Protein AF-A0A7C3THU6-F1 (afdb_monomer_lite)

Secondary structure (DSSP, 8-state):
-PPEEPPHHHHHHHHTT-TTTHHHHHHHHHHHHHTSS-EE--HHHHHHHHHHHHHTT-TTTHHHHHHHHHHHHHHHHHHHHHHHHHHHHHHHHTT-

pLDDT: mean 88.32, std 10.94, range [61.94, 98.19]

Radius of gyration: 16.67 Å; chains: 1; bounding box: 52×22×43 Å

Sequence (96 aa):
MPVFLIDSNIFFYAKIMDKEYGKACAEILNRIVRGEVDAATSVLVAVELANALRKYGLNNEVKEVIDGLSSLLEFQFMKSIRWTLGVLLTFLISLE

Structure (mmCIF, N/CA/C/O backbone):
data_AF-A0A7C3THU6-F1
#
_entry.id   AF-A0A7C3THU6-F1
#
loop_
_atom_site.group_PDB
_atom_site.id
_atom_site.type_symbol
_atom_site.label_atom_id
_atom_site.label_alt_id
_atom_site.label_comp_id
_atom_site.label_asym_id
_atom_site.label_entity_id
_atom_site.label_seq_id
_atom_site.pdbx_PDB_ins_code
_atom_site.Cartn_x
_atom_site.Cartn_y
_atom_site.Cartn_z
_atom_site.occupancy
_atom_site.B_iso_or_equiv
_atom_site.auth_seq_id
_atom_site.auth_comp_id
_atom_site.auth_asym_id
_atom_site.auth_atom_id
_atom_site.pdbx_PDB_model_num
ATOM 1 N N . MET A 1 1 ? 8.398 0.965 -20.104 1.00 63.50 1 MET A N 1
ATOM 2 C CA . MET A 1 1 ? 6.989 0.706 -19.729 1.00 63.50 1 MET A CA 1
ATOM 3 C C . MET A 1 1 ? 6.425 1.966 -19.087 1.00 63.50 1 MET A C 1
ATOM 5 O O . MET A 1 1 ? 7.228 2.795 -18.670 1.00 63.50 1 MET A O 1
ATOM 9 N N . PRO A 1 2 ? 5.098 2.182 -19.071 1.00 83.12 2 PRO A N 1
ATOM 10 C CA . PRO A 1 2 ? 4.530 3.309 -18.336 1.00 83.12 2 PRO A CA 1
ATOM 11 C C . PRO A 1 2 ? 4.827 3.158 -16.838 1.00 83.12 2 PRO A C 1
ATOM 13 O O . PRO A 1 2 ? 4.706 2.060 -16.298 1.00 83.12 2 PRO A O 1
ATOM 16 N N . VAL A 1 3 ? 5.206 4.260 -16.188 1.00 86.69 3 VAL A N 1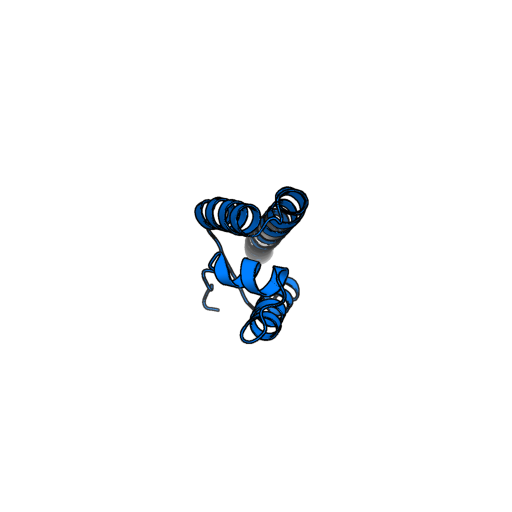
ATOM 17 C CA . VAL A 1 3 ? 5.349 4.328 -14.728 1.00 86.69 3 VAL A CA 1
ATOM 18 C C . VAL A 1 3 ?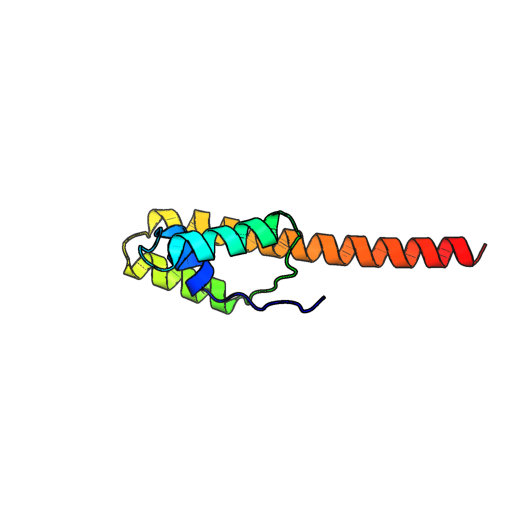 4.002 4.733 -14.145 1.00 86.69 3 VAL A C 1
ATOM 20 O O . VAL A 1 3 ? 3.454 5.771 -14.518 1.00 86.69 3 VAL A O 1
ATOM 23 N N . PHE A 1 4 ? 3.464 3.925 -13.237 1.00 90.94 4 PHE A N 1
ATOM 24 C CA . PHE A 1 4 ? 2.196 4.212 -12.571 1.00 90.94 4 PHE A CA 1
ATOM 25 C C . PHE A 1 4 ? 2.430 5.021 -11.295 1.00 90.94 4 PHE A C 1
ATOM 27 O O . PHE A 1 4 ? 3.259 4.656 -10.462 1.00 90.94 4 PHE A O 1
ATOM 34 N N . LEU A 1 5 ? 1.686 6.113 -11.121 1.00 91.75 5 LEU A N 1
ATOM 35 C CA . LEU A 1 5 ? 1.691 6.869 -9.872 1.00 91.75 5 LEU A CA 1
ATOM 36 C C . LEU A 1 5 ? 0.692 6.235 -8.895 1.00 91.75 5 LEU A C 1
ATOM 38 O O . LEU A 1 5 ? -0.502 6.180 -9.183 1.00 91.75 5 LEU A O 1
ATOM 42 N N . ILE A 1 6 ? 1.183 5.743 -7.759 1.00 94.12 6 ILE A N 1
ATOM 43 C CA . ILE A 1 6 ? 0.378 5.023 -6.768 1.00 94.12 6 ILE A CA 1
ATOM 44 C C . ILE A 1 6 ? -0.100 5.983 -5.679 1.00 94.12 6 ILE A C 1
ATOM 46 O O . ILE A 1 6 ? 0.709 6.660 -5.038 1.00 94.12 6 ILE A O 1
ATOM 50 N N . ASP A 1 7 ? -1.413 6.000 -5.467 1.00 95.94 7 ASP A N 1
ATOM 51 C CA . ASP A 1 7 ? -2.102 6.808 -4.460 1.00 95.94 7 ASP A CA 1
ATOM 52 C C . ASP A 1 7 ? -2.146 6.124 -3.078 1.00 95.94 7 ASP A C 1
ATOM 54 O O . ASP A 1 7 ? -2.033 4.899 -2.961 1.00 95.94 7 ASP A O 1
ATOM 58 N N . SER A 1 8 ? -2.364 6.917 -2.026 1.00 96.06 8 SER A N 1
ATOM 59 C CA . SER A 1 8 ? -2.483 6.477 -0.631 1.00 96.06 8 SER A CA 1
ATOM 60 C C . SER A 1 8 ? -3.568 5.416 -0.427 1.00 96.06 8 SER A C 1
ATOM 62 O O . SER A 1 8 ? -3.376 4.498 0.374 1.00 96.06 8 SER A O 1
ATOM 64 N N . ASN A 1 9 ? -4.659 5.471 -1.197 1.00 96.88 9 ASN A N 1
ATOM 65 C CA . ASN A 1 9 ? -5.766 4.519 -1.103 1.00 96.88 9 ASN A CA 1
ATOM 66 C C . ASN A 1 9 ? -5.358 3.077 -1.427 1.00 96.88 9 ASN A C 1
ATOM 68 O O . ASN A 1 9 ? -5.840 2.155 -0.775 1.00 96.88 9 ASN A O 1
ATOM 72 N N . ILE A 1 10 ? -4.435 2.863 -2.373 1.00 97.00 10 ILE A N 1
ATOM 73 C CA . ILE A 1 10 ? -3.946 1.512 -2.696 1.00 97.00 10 ILE A CA 1
ATOM 74 C C . ILE A 1 10 ? -3.246 0.903 -1.477 1.00 97.00 10 ILE A C 1
ATOM 76 O O . ILE A 1 10 ? -3.512 -0.238 -1.104 1.00 97.00 10 ILE A O 1
ATOM 80 N N . PHE A 1 11 ? -2.392 1.677 -0.807 1.00 96.12 11 PHE A N 1
ATOM 81 C CA . PHE A 1 11 ? -1.719 1.228 0.411 1.00 96.12 11 PHE A CA 1
ATOM 82 C C . PHE A 1 11 ? -2.705 1.036 1.563 1.00 96.12 11 PHE A C 1
ATOM 84 O O . PHE A 1 11 ? -2.646 0.033 2.273 1.00 96.12 11 PHE A O 1
ATOM 91 N N . PHE A 1 12 ? -3.633 1.978 1.734 1.00 97.44 12 PHE A N 1
ATOM 92 C CA . PHE A 1 12 ? -4.596 1.957 2.825 1.00 97.44 12 PHE A CA 1
ATOM 93 C C . PHE A 1 12 ? -5.560 0.769 2.718 1.00 97.44 12 PHE A C 1
ATOM 95 O O . PHE A 1 12 ? -5.668 -0.009 3.664 1.00 97.44 12 PHE A O 1
ATOM 102 N N . TYR A 1 13 ? -6.201 0.566 1.563 1.00 98.12 13 TYR A N 1
ATOM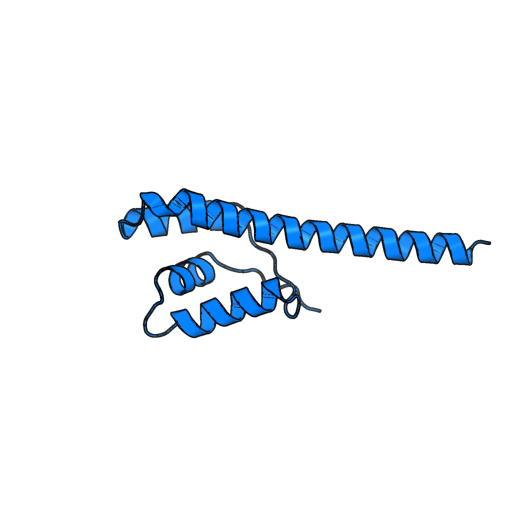 103 C CA . TYR A 1 13 ? -7.142 -0.538 1.352 1.00 98.12 13 TYR A CA 1
ATOM 104 C C . TYR A 1 13 ? -6.474 -1.907 1.394 1.00 98.12 13 TYR A C 1
ATOM 106 O O . TYR A 1 13 ? -7.076 -2.854 1.903 1.00 98.12 13 TYR A O 1
ATOM 114 N N . ALA A 1 14 ? -5.227 -2.016 0.926 1.00 96.94 14 ALA A N 1
ATOM 115 C CA . ALA A 1 14 ? -4.439 -3.224 1.135 1.00 96.94 14 ALA A CA 1
ATOM 116 C C . ALA A 1 14 ? -4.190 -3.471 2.633 1.00 96.94 14 ALA A C 1
ATOM 118 O O . ALA A 1 14 ? -4.381 -4.588 3.105 1.00 96.94 14 ALA A O 1
ATOM 119 N N . LYS A 1 15 ? -3.821 -2.435 3.401 1.00 96.06 15 LYS A N 1
ATOM 120 C CA . LYS A 1 15 ? -3.515 -2.557 4.834 1.00 96.06 15 LYS A CA 1
ATOM 121 C C . LYS A 1 15 ? -4.724 -2.969 5.671 1.00 96.06 15 LYS A C 1
ATOM 123 O O . LYS A 1 15 ? -4.594 -3.846 6.519 1.00 96.06 15 LYS A O 1
ATOM 128 N N . ILE A 1 16 ? -5.886 -2.357 5.442 1.00 96.06 16 ILE A N 1
ATOM 129 C CA . ILE A 1 16 ? -7.109 -2.680 6.195 1.00 96.06 16 ILE A CA 1
ATOM 130 C C . ILE A 1 16 ? -7.845 -3.907 5.648 1.00 96.06 16 ILE A C 1
ATOM 132 O O . ILE A 1 16 ? -8.881 -4.281 6.193 1.00 96.06 16 ILE A O 1
ATOM 136 N N . MET A 1 17 ? -7.330 -4.514 4.571 1.00 96.88 17 MET A N 1
ATOM 137 C CA . MET A 1 17 ? -7.989 -5.587 3.830 1.00 96.88 17 MET A CA 1
ATOM 138 C C . MET A 1 17 ? -9.444 -5.244 3.515 1.00 96.88 17 MET A C 1
ATOM 140 O O . MET A 1 17 ? -10.369 -5.977 3.873 1.00 96.88 17 MET A O 1
ATOM 144 N N . ASP A 1 18 ? -9.626 -4.107 2.838 1.00 97.81 18 ASP A N 1
ATOM 145 C CA . ASP A 1 18 ? -10.944 -3.635 2.433 1.00 97.81 18 ASP A CA 1
ATOM 146 C C . ASP A 1 18 ? -11.731 -4.743 1.708 1.00 97.81 18 ASP A C 1
ATOM 148 O O . ASP A 1 18 ? -11.177 -5.521 0.921 1.00 97.81 18 ASP A O 1
ATOM 152 N N . LYS A 1 19 ? -13.036 -4.821 1.987 1.00 97.25 19 LYS A N 1
ATOM 153 C CA . LYS A 1 19 ? -13.899 -5.911 1.516 1.00 97.25 19 LYS A CA 1
ATOM 154 C C . LYS A 1 19 ? -14.006 -5.962 -0.010 1.00 97.25 19 LYS A C 1
ATOM 156 O O . LYS A 1 19 ? -14.141 -7.053 -0.563 1.00 97.25 19 LYS A O 1
ATOM 161 N N . GLU A 1 20 ? -13.990 -4.809 -0.668 1.00 97.62 20 GLU A N 1
ATOM 162 C CA . GLU A 1 20 ? -14.156 -4.688 -2.114 1.00 97.62 20 GLU A CA 1
ATOM 163 C C . GLU A 1 20 ? -12.795 -4.582 -2.810 1.00 97.62 20 GLU A C 1
ATOM 165 O O . GLU A 1 20 ? -12.513 -5.331 -3.747 1.00 97.62 20 GLU A O 1
ATOM 170 N N . TYR A 1 21 ? -11.912 -3.719 -2.304 1.00 97.81 21 TYR A N 1
ATOM 171 C CA . TYR A 1 21 ? -10.677 -3.346 -2.997 1.00 97.81 21 TYR A CA 1
ATOM 172 C C . TYR A 1 21 ? -9.411 -3.981 -2.419 1.00 97.81 21 TYR A C 1
ATOM 174 O O . TYR A 1 21 ? -8.380 -3.997 -3.096 1.00 97.81 21 TYR A O 1
ATOM 182 N N . GLY A 1 22 ? -9.453 -4.530 -1.202 1.00 97.56 22 GLY A N 1
ATOM 183 C CA . GLY A 1 22 ? -8.251 -4.922 -0.460 1.00 97.56 22 GLY A CA 1
ATOM 184 C C . GLY A 1 22 ? -7.392 -5.953 -1.190 1.00 97.56 22 GLY A C 1
ATOM 185 O O . GLY A 1 22 ? -6.184 -5.764 -1.335 1.00 97.56 22 GLY A O 1
ATOM 186 N N . LYS A 1 23 ? -8.014 -7.003 -1.745 1.00 98.19 23 LYS A N 1
ATOM 187 C CA . LYS A 1 23 ? -7.298 -8.041 -2.513 1.00 98.19 23 LYS A CA 1
ATOM 188 C C . LYS A 1 23 ? -6.651 -7.490 -3.783 1.00 98.19 23 LYS A C 1
ATOM 190 O O . LYS A 1 23 ? -5.513 -7.836 -4.083 1.00 98.19 23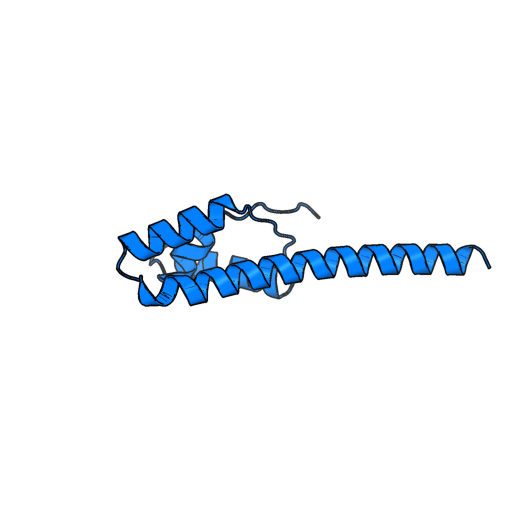 LYS A O 1
ATOM 195 N N . ALA A 1 24 ? -7.366 -6.641 -4.519 1.00 98.00 24 ALA A N 1
ATOM 196 C CA . ALA A 1 24 ? -6.849 -6.045 -5.746 1.00 98.00 24 ALA A CA 1
ATOM 197 C C . ALA A 1 24 ? -5.675 -5.099 -5.451 1.00 98.00 24 ALA A C 1
ATOM 199 O O . ALA A 1 24 ? -4.650 -5.157 -6.126 1.00 98.00 24 ALA A O 1
ATOM 200 N N . CYS A 1 25 ? -5.791 -4.282 -4.401 1.00 97.75 25 CYS A N 1
ATOM 201 C CA . CYS A 1 25 ? -4.730 -3.375 -3.972 1.00 97.75 25 CYS A CA 1
ATOM 202 C C . CYS A 1 25 ? -3.483 -4.136 -3.502 1.00 97.75 25 CYS A C 1
ATOM 204 O O . CYS A 1 25 ? -2.373 -3.804 -3.912 1.00 97.75 25 CYS A O 1
ATOM 206 N N . ALA A 1 26 ? -3.659 -5.196 -2.708 1.00 96.94 26 ALA A N 1
ATOM 207 C CA . ALA A 1 26 ? -2.556 -6.054 -2.282 1.00 96.94 26 ALA A CA 1
ATOM 208 C C . ALA A 1 26 ? -1.839 -6.705 -3.478 1.00 96.94 26 ALA A C 1
ATOM 210 O O . ALA A 1 26 ? -0.610 -6.752 -3.506 1.00 96.94 26 ALA A O 1
ATOM 211 N N . GLU A 1 27 ? -2.582 -7.149 -4.497 1.00 97.62 27 GLU A N 1
ATOM 212 C CA . GLU A 1 27 ? -1.973 -7.705 -5.707 1.00 97.62 27 GLU A CA 1
ATOM 213 C C . GLU A 1 27 ? -1.196 -6.650 -6.503 1.00 97.62 27 GLU A C 1
ATOM 215 O O . G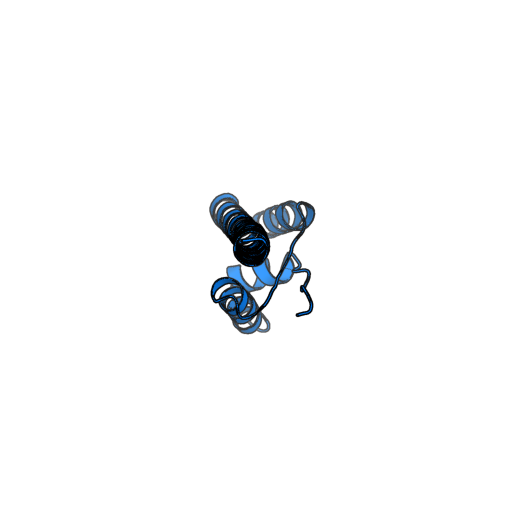LU A 1 27 ? -0.089 -6.930 -6.958 1.00 97.62 27 GLU A O 1
ATOM 220 N N . ILE A 1 28 ? -1.702 -5.418 -6.620 1.00 95.44 28 ILE A N 1
ATOM 221 C CA . ILE A 1 28 ? -0.948 -4.313 -7.238 1.00 95.44 28 ILE A CA 1
ATOM 222 C C . ILE A 1 28 ? 0.391 -4.113 -6.514 1.00 95.44 28 ILE A C 1
ATOM 224 O O . ILE A 1 28 ? 1.435 -4.068 -7.166 1.00 95.44 28 ILE A O 1
ATOM 228 N N . LEU A 1 29 ? 0.384 -4.058 -5.178 1.00 94.31 29 LEU A N 1
ATOM 229 C CA . LEU A 1 29 ? 1.608 -3.911 -4.384 1.00 94.31 29 LEU A CA 1
ATOM 230 C C . LEU A 1 29 ? 2.572 -5.091 -4.584 1.00 94.31 29 LEU A C 1
ATOM 232 O O . LEU A 1 29 ? 3.767 -4.874 -4.786 1.00 94.31 29 LEU A O 1
ATOM 236 N N . ASN A 1 30 ? 2.068 -6.328 -4.622 1.00 94.38 30 ASN A N 1
ATOM 237 C CA . ASN A 1 30 ? 2.885 -7.515 -4.894 1.00 94.38 30 ASN A CA 1
ATOM 238 C C . ASN A 1 30 ? 3.556 -7.456 -6.268 1.00 94.38 30 ASN A C 1
ATOM 240 O O . ASN A 1 30 ? 4.743 -7.758 -6.388 1.00 94.38 30 ASN A O 1
ATOM 244 N N . ARG A 1 31 ? 2.823 -7.043 -7.306 1.00 93.94 31 ARG A N 1
ATOM 245 C CA . ARG A 1 31 ? 3.362 -6.901 -8.665 1.00 93.94 31 ARG A CA 1
ATOM 246 C C . ARG A 1 31 ? 4.455 -5.834 -8.736 1.00 93.94 31 ARG A C 1
ATOM 248 O O . ARG A 1 31 ? 5.449 -6.028 -9.435 1.00 93.94 31 ARG A O 1
ATOM 255 N N . ILE A 1 32 ? 4.325 -4.750 -7.969 1.00 91.69 32 ILE A N 1
ATOM 256 C CA . ILE A 1 32 ? 5.376 -3.729 -7.844 1.00 91.69 32 ILE A CA 1
ATOM 257 C C . ILE A 1 32 ? 6.631 -4.316 -7.181 1.00 91.69 32 ILE A C 1
ATOM 259 O O . ILE A 1 32 ? 7.737 -4.153 -7.702 1.00 91.69 32 ILE A O 1
ATOM 263 N N . VAL A 1 33 ? 6.472 -5.054 -6.076 1.00 89.88 33 VAL A N 1
ATOM 264 C CA . VAL A 1 33 ? 7.585 -5.714 -5.366 1.00 89.88 33 VAL A CA 1
ATOM 265 C C . VAL A 1 33 ? 8.294 -6.733 -6.264 1.00 89.88 33 VAL A C 1
ATOM 267 O O . VAL A 1 33 ? 9.523 -6.739 -6.342 1.00 89.88 33 VAL A O 1
ATOM 270 N N . ARG A 1 34 ? 7.537 -7.542 -7.017 1.00 91.12 34 ARG A N 1
ATOM 271 C CA . ARG A 1 34 ? 8.074 -8.492 -8.010 1.00 91.12 34 ARG A CA 1
ATOM 272 C C . ARG A 1 34 ? 8.743 -7.805 -9.205 1.00 91.12 34 ARG A C 1
ATOM 274 O O . ARG A 1 34 ? 9.497 -8.443 -9.931 1.00 91.12 34 ARG A O 1
ATOM 281 N N . GLY A 1 35 ? 8.522 -6.504 -9.395 1.00 88.12 35 GLY A N 1
ATOM 282 C CA . GLY A 1 35 ? 9.065 -5.743 -10.518 1.00 88.12 35 GLY A CA 1
ATOM 283 C C . GLY A 1 35 ? 8.323 -5.950 -11.834 1.00 88.12 35 GLY A C 1
ATOM 284 O O . GLY A 1 35 ? 8.886 -5.669 -12.884 1.00 88.12 35 GLY A O 1
ATOM 285 N N . GLU A 1 36 ? 7.085 -6.433 -11.781 1.00 91.31 36 GLU A N 1
ATOM 286 C CA . GLU A 1 36 ? 6.206 -6.577 -12.946 1.00 91.31 36 GLU A CA 1
ATOM 287 C C . GLU A 1 36 ? 5.535 -5.246 -13.327 1.00 91.31 36 GLU A C 1
ATOM 289 O O . GLU A 1 36 ? 5.028 -5.094 -14.439 1.00 91.31 36 GLU A O 1
ATOM 294 N N . VAL A 1 37 ? 5.500 -4.295 -12.388 1.00 90.06 37 VAL A N 1
ATOM 295 C CA . VAL A 1 37 ? 4.926 -2.956 -12.550 1.00 90.06 37 VAL A CA 1
ATOM 296 C C . VAL A 1 37 ? 5.944 -1.921 -12.078 1.00 90.06 37 VAL A C 1
ATOM 298 O O . VAL A 1 37 ? 6.384 -1.958 -10.926 1.00 90.06 37 VAL A O 1
ATOM 301 N N . ASP A 1 38 ? 6.284 -0.982 -12.960 1.00 88.56 38 ASP A N 1
ATOM 302 C CA . ASP A 1 38 ? 7.059 0.205 -12.605 1.00 88.56 38 ASP A CA 1
ATOM 303 C C . ASP A 1 38 ? 6.130 1.220 -11.939 1.00 88.56 38 ASP A C 1
ATOM 305 O O . ASP A 1 38 ? 5.103 1.613 -12.502 1.00 88.56 38 ASP A O 1
ATOM 309 N N . ALA A 1 39 ? 6.483 1.641 -10.728 1.00 89.69 39 ALA A N 1
ATOM 310 C CA . ALA A 1 39 ? 5.634 2.491 -9.912 1.00 89.69 39 ALA A CA 1
ATOM 311 C C . ALA A 1 39 ? 6.433 3.593 -9.219 1.00 89.69 39 ALA A C 1
ATOM 313 O O . ALA A 1 39 ? 7.562 3.385 -8.779 1.00 89.69 39 ALA A O 1
ATOM 314 N N . ALA A 1 40 ? 5.799 4.752 -9.084 1.00 89.94 40 ALA A N 1
ATOM 315 C CA . ALA A 1 40 ? 6.270 5.872 -8.289 1.00 89.94 40 ALA A CA 1
ATOM 316 C C . ALA A 1 40 ? 5.171 6.298 -7.310 1.00 89.94 40 ALA A C 1
ATOM 318 O O . ALA A 1 40 ? 3.988 6.039 -7.524 1.00 89.94 40 ALA A O 1
ATOM 319 N N . THR A 1 41 ? 5.546 6.985 -6.241 1.00 91.38 41 THR A N 1
ATOM 320 C CA . THR A 1 41 ? 4.593 7.687 -5.378 1.00 91.38 41 THR A CA 1
ATOM 321 C C . THR A 1 41 ? 5.213 8.993 -4.891 1.00 91.38 41 THR A C 1
ATOM 323 O O . THR A 1 41 ? 6.387 9.262 -5.151 1.00 91.38 41 THR A O 1
ATOM 326 N N . SER A 1 42 ? 4.420 9.838 -4.241 1.00 89.44 42 SER A N 1
ATOM 327 C CA . SER A 1 42 ? 4.866 11.142 -3.754 1.00 89.44 42 SER A CA 1
ATOM 328 C C . SER A 1 42 ? 5.039 11.142 -2.237 1.00 89.44 42 SER A C 1
ATOM 330 O O . SER A 1 42 ? 4.445 10.343 -1.519 1.00 89.44 42 SER A O 1
ATOM 332 N N . VAL A 1 43 ? 5.809 12.101 -1.725 1.00 89.56 43 VAL A N 1
ATOM 333 C CA . VAL A 1 43 ? 5.923 12.326 -0.273 1.00 89.56 43 VAL A CA 1
ATOM 334 C C . VAL A 1 43 ? 4.562 12.685 0.342 1.00 89.56 43 VAL A C 1
ATOM 336 O O . VAL A 1 43 ? 4.291 12.334 1.488 1.00 89.56 43 VAL A O 1
ATOM 339 N N . LEU A 1 44 ? 3.675 13.332 -0.423 1.00 93.25 44 LEU A N 1
ATOM 340 C CA . LEU A 1 44 ? 2.323 13.664 0.030 1.00 93.25 44 LEU A CA 1
ATOM 341 C C . LEU A 1 44 ? 1.502 12.403 0.338 1.00 93.25 44 LEU A C 1
ATOM 343 O O . LEU A 1 44 ? 0.829 12.361 1.366 1.00 93.25 44 LEU A O 1
ATOM 347 N N . VAL A 1 45 ? 1.646 11.350 -0.473 1.00 95.06 45 VAL A N 1
ATOM 348 C CA . VAL A 1 45 ? 0.971 10.059 -0.255 1.00 95.06 45 VAL A CA 1
ATOM 349 C C . VAL A 1 45 ? 1.354 9.443 1.094 1.00 95.06 45 VAL A C 1
ATOM 351 O O . VAL A 1 45 ? 0.494 8.890 1.777 1.00 95.06 45 VAL A O 1
ATOM 354 N N . ALA A 1 46 ? 2.607 9.590 1.537 1.00 94.12 46 ALA A N 1
ATOM 355 C CA . ALA A 1 46 ? 3.033 9.131 2.861 1.00 94.12 46 ALA A CA 1
ATOM 356 C C . ALA A 1 46 ? 2.283 9.863 3.991 1.00 94.12 46 ALA A C 1
ATOM 358 O O . ALA A 1 46 ? 1.840 9.248 4.963 1.00 94.12 46 ALA A O 1
ATOM 359 N N . VAL A 1 47 ? 2.095 11.180 3.854 1.00 96.00 47 VAL A N 1
ATOM 360 C CA . VAL A 1 47 ? 1.374 12.005 4.836 1.00 96.00 47 VAL A CA 1
ATOM 361 C C . VAL A 1 47 ? -0.115 11.654 4.863 1.00 96.00 47 VAL A C 1
ATOM 363 O O . VAL A 1 47 ? -0.699 11.513 5.941 1.00 96.00 47 VAL A O 1
ATOM 366 N N . GLU A 1 48 ? -0.732 11.484 3.695 1.00 97.62 48 GLU A N 1
ATOM 367 C CA . GLU A 1 48 ? -2.140 11.100 3.559 1.00 97.62 48 GLU A CA 1
ATOM 368 C C . GLU A 1 48 ? -2.406 9.717 4.147 1.00 97.62 48 GLU A C 1
ATOM 370 O O . GLU A 1 48 ? -3.330 9.559 4.947 1.00 97.62 48 GLU A O 1
ATOM 375 N N . LEU A 1 49 ? -1.546 8.746 3.835 1.00 97.44 49 LEU A N 1
ATOM 376 C CA . LEU A 1 49 ? -1.626 7.391 4.365 1.00 97.44 49 LEU A CA 1
ATOM 377 C C . LEU A 1 49 ? -1.492 7.378 5.890 1.00 97.44 49 LEU A C 1
ATOM 379 O O . LEU A 1 49 ? -2.326 6.787 6.576 1.00 97.44 49 LEU A O 1
ATOM 383 N N . ALA A 1 50 ? -0.498 8.082 6.441 1.00 97.50 50 ALA A N 1
ATOM 384 C CA . ALA A 1 50 ? -0.334 8.202 7.887 1.00 97.50 50 ALA A CA 1
ATOM 385 C C . ALA A 1 50 ? -1.584 8.805 8.547 1.00 97.50 50 ALA A C 1
ATOM 387 O O . ALA A 1 50 ? -2.052 8.311 9.571 1.00 97.50 50 ALA A O 1
ATOM 388 N N . ASN A 1 51 ? -2.161 9.852 7.954 1.00 97.94 51 ASN A N 1
ATOM 389 C CA . ASN A 1 51 ? -3.369 10.481 8.479 1.00 97.94 51 ASN A CA 1
ATOM 390 C C . ASN A 1 51 ? -4.606 9.581 8.362 1.00 97.94 51 ASN A C 1
ATOM 392 O O . ASN A 1 51 ? -5.420 9.564 9.285 1.00 97.94 51 ASN A O 1
ATOM 396 N N . ALA A 1 52 ? -4.750 8.820 7.276 1.00 97.62 52 ALA A N 1
ATOM 397 C CA . ALA A 1 52 ? -5.827 7.848 7.112 1.00 97.62 52 ALA A CA 1
ATOM 398 C C . ALA A 1 52 ? -5.743 6.747 8.179 1.00 97.62 52 ALA A C 1
ATOM 400 O O . ALA A 1 52 ? -6.712 6.519 8.897 1.00 97.62 52 ALA A O 1
ATOM 401 N N . LEU A 1 53 ? -4.567 6.148 8.382 1.00 97.75 53 LEU A N 1
ATOM 402 C CA . LEU A 1 53 ? -4.352 5.128 9.416 1.00 97.75 53 LEU A CA 1
ATOM 403 C C . LEU A 1 53 ? -4.713 5.642 10.817 1.00 97.75 53 LEU A C 1
ATOM 405 O O . LEU A 1 53 ? -5.423 4.963 11.560 1.00 97.75 53 LEU A O 1
ATOM 409 N N . ARG A 1 54 ? -4.307 6.873 11.158 1.00 97.38 54 ARG A N 1
ATOM 410 C CA . ARG A 1 54 ? -4.664 7.503 12.442 1.00 97.38 54 ARG A CA 1
ATOM 411 C C . ARG A 1 54 ? -6.173 7.671 12.612 1.00 97.38 54 ARG A C 1
ATOM 413 O O . ARG A 1 54 ? -6.706 7.354 13.672 1.00 97.38 54 ARG A O 1
ATOM 420 N N . LYS A 1 55 ? -6.870 8.133 11.567 1.00 96.88 55 LYS A N 1
ATOM 421 C CA . LYS A 1 55 ? -8.336 8.311 11.575 1.00 96.88 55 LYS A CA 1
ATOM 422 C C . LYS A 1 55 ? -9.091 6.999 11.799 1.00 96.88 55 LYS A C 1
ATOM 424 O O . LYS A 1 55 ? -10.171 7.026 12.375 1.00 96.88 55 LYS A O 1
ATOM 429 N N . TYR A 1 56 ? -8.516 5.874 11.381 1.00 95.94 56 TYR A N 1
ATOM 430 C CA . TYR A 1 56 ? -9.097 4.539 11.541 1.00 95.94 56 TYR A CA 1
ATOM 431 C C . TYR A 1 56 ? -8.610 3.800 12.799 1.00 95.94 56 TYR A C 1
ATOM 433 O O . TYR A 1 56 ? -8.893 2.618 12.969 1.00 95.94 56 TYR A O 1
ATOM 441 N N . GLY A 1 57 ? -7.897 4.482 13.702 1.00 96.50 57 GLY A N 1
ATOM 442 C CA . GLY A 1 57 ? -7.461 3.912 14.980 1.00 96.50 57 GLY A CA 1
ATOM 443 C C . GLY A 1 57 ? -6.182 3.071 14.914 1.00 96.50 57 GLY A C 1
ATOM 444 O O . GLY A 1 57 ? -5.783 2.512 15.930 1.00 96.50 57 GLY A O 1
ATOM 445 N N . LEU A 1 58 ? -5.489 3.038 13.773 1.00 96.50 58 LEU A N 1
ATOM 446 C CA . LEU A 1 58 ? -4.284 2.227 13.530 1.00 96.50 58 LEU A CA 1
ATOM 447 C C . LEU A 1 58 ? -2.991 2.993 13.860 1.00 96.50 58 LEU A C 1
ATOM 449 O O . LEU A 1 58 ? -1.986 2.909 13.155 1.00 96.50 58 LEU A O 1
ATOM 453 N N . ASN A 1 59 ? -3.016 3.806 14.920 1.00 95.44 59 ASN A N 1
ATOM 454 C CA . ASN A 1 59 ? -1.924 4.727 15.270 1.00 95.44 59 ASN A CA 1
ATOM 455 C C . ASN A 1 59 ? -0.583 4.012 15.512 1.00 95.44 59 ASN A C 1
ATOM 457 O O . ASN A 1 59 ? 0.473 4.542 15.173 1.00 95.44 59 ASN A O 1
ATOM 461 N N . ASN A 1 60 ? -0.635 2.815 16.094 1.00 96.56 60 ASN A N 1
ATOM 462 C CA . ASN A 1 60 ? 0.514 1.95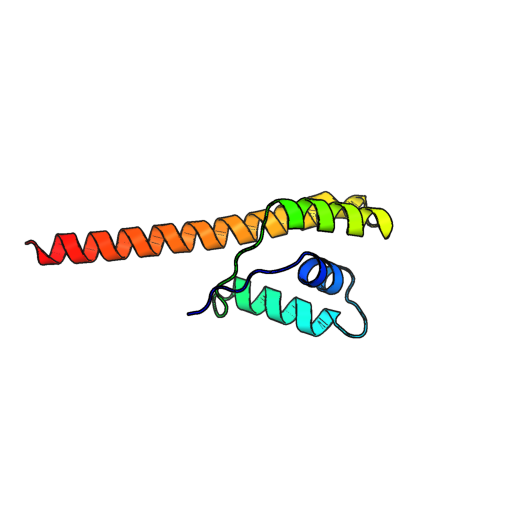9 16.389 1.00 96.56 60 ASN A CA 1
ATOM 463 C C . ASN A 1 60 ? 1.147 1.331 15.136 1.00 96.56 60 ASN A C 1
ATOM 465 O O . ASN A 1 60 ? 2.300 0.917 15.194 1.00 96.56 60 ASN A O 1
ATOM 469 N N . GLU A 1 61 ? 0.431 1.295 14.013 1.00 96.19 61 GLU A N 1
ATOM 470 C CA . GLU A 1 61 ? 0.883 0.664 12.766 1.00 96.19 61 GLU A CA 1
ATOM 471 C C . GLU A 1 61 ? 1.415 1.681 11.748 1.00 96.19 61 GLU A C 1
ATOM 473 O O . GLU A 1 61 ? 2.047 1.303 10.764 1.00 96.19 61 GLU A O 1
ATOM 478 N N . VAL A 1 62 ? 1.209 2.984 11.988 1.00 96.44 62 VAL A N 1
ATOM 479 C CA . VAL A 1 62 ? 1.642 4.063 11.081 1.00 96.44 62 VAL A CA 1
ATOM 480 C C . VAL A 1 62 ? 3.120 3.938 10.734 1.00 96.44 62 VAL A C 1
ATOM 482 O O . VAL A 1 62 ? 3.473 4.006 9.562 1.00 96.44 62 VAL A O 1
ATOM 485 N N . LYS A 1 63 ? 3.983 3.743 11.737 1.00 95.62 63 LYS A N 1
ATOM 486 C CA . LYS A 1 63 ? 5.429 3.666 11.512 1.00 95.62 63 LYS A CA 1
ATOM 487 C C . LYS A 1 63 ? 5.782 2.510 10.573 1.00 95.62 63 LYS A C 1
ATOM 489 O O . LYS A 1 63 ? 6.449 2.732 9.575 1.00 95.62 63 LYS A O 1
ATOM 494 N N . GLU A 1 64 ? 5.275 1.313 10.861 1.00 95.62 64 GLU A N 1
ATOM 495 C CA . GLU A 1 64 ? 5.527 0.114 10.055 1.00 95.62 64 GLU A CA 1
ATOM 496 C C . GLU A 1 64 ? 5.088 0.307 8.597 1.00 95.62 64 GLU A C 1
ATOM 498 O O . GLU A 1 64 ? 5.833 -0.005 7.670 1.00 95.62 64 GLU A O 1
ATOM 503 N N . VAL A 1 65 ? 3.899 0.877 8.382 1.00 94.75 65 VAL A N 1
ATOM 504 C CA . VAL A 1 65 ? 3.371 1.098 7.030 1.00 94.75 65 VAL A CA 1
ATOM 505 C C . VAL A 1 65 ? 4.191 2.144 6.266 1.00 94.75 65 VAL A C 1
ATOM 507 O O . VAL A 1 65 ? 4.459 1.963 5.078 1.00 94.75 65 VAL A O 1
ATOM 510 N N . ILE A 1 66 ? 4.619 3.224 6.925 1.00 94.94 66 ILE A N 1
ATOM 511 C CA . ILE A 1 66 ? 5.443 4.269 6.298 1.00 94.94 66 ILE A CA 1
ATOM 512 C C . ILE A 1 66 ? 6.872 3.781 6.024 1.00 94.94 66 ILE A C 1
ATOM 514 O O . ILE A 1 66 ? 7.429 4.104 4.973 1.00 94.94 66 ILE A O 1
ATOM 518 N N . ASP A 1 67 ? 7.444 2.957 6.902 1.00 92.94 67 ASP A N 1
ATOM 519 C CA . ASP A 1 67 ? 8.740 2.308 6.673 1.00 92.94 67 ASP A CA 1
ATOM 520 C C . ASP A 1 67 ? 8.656 1.357 5.460 1.00 92.94 67 ASP A C 1
ATOM 522 O O . ASP A 1 67 ? 9.540 1.354 4.598 1.00 92.94 67 ASP A O 1
ATOM 526 N N . GLY A 1 68 ? 7.549 0.616 5.320 1.00 90.69 68 GLY A N 1
ATOM 527 C CA . GLY A 1 68 ? 7.275 -0.226 4.150 1.00 90.69 68 GLY A CA 1
ATOM 528 C C . GLY A 1 68 ? 7.134 0.568 2.846 1.00 90.69 68 GLY A C 1
ATOM 529 O O . GLY A 1 68 ? 7.736 0.209 1.832 1.00 90.69 68 GLY A O 1
ATOM 530 N N . LEU A 1 69 ? 6.398 1.684 2.873 1.00 91.44 69 LEU A N 1
ATOM 531 C CA . LEU A 1 69 ? 6.281 2.613 1.742 1.00 91.44 69 LEU A CA 1
ATOM 532 C C . LEU A 1 69 ? 7.656 3.159 1.320 1.00 91.44 69 LEU A C 1
ATOM 534 O O . LEU A 1 69 ? 7.980 3.185 0.133 1.00 91.44 69 LEU A O 1
ATOM 538 N N . SER A 1 70 ? 8.469 3.564 2.297 1.00 86.31 70 SER A N 1
ATOM 539 C CA . SER A 1 70 ? 9.808 4.122 2.070 1.00 86.31 70 SER A CA 1
ATOM 540 C C . SER A 1 70 ? 10.755 3.079 1.479 1.00 86.31 70 SER A C 1
ATOM 542 O O . SER A 1 70 ? 11.447 3.357 0.504 1.00 86.31 70 SER A O 1
ATOM 544 N N . SER A 1 71 ? 10.701 1.843 1.977 1.00 85.12 71 SER A N 1
ATOM 545 C CA . SER A 1 71 ? 11.473 0.718 1.430 1.00 85.12 71 SER A CA 1
ATOM 546 C C . SER A 1 71 ? 11.119 0.442 -0.035 1.00 85.12 71 SER A C 1
ATOM 548 O O . SER A 1 71 ? 11.984 0.145 -0.860 1.00 85.12 71 SER A O 1
ATOM 550 N N . LEU A 1 72 ? 9.837 0.572 -0.386 1.00 80.06 72 LEU A N 1
ATOM 551 C CA . LEU A 1 72 ? 9.360 0.388 -1.753 1.00 80.06 72 LEU A CA 1
ATOM 552 C C . LEU A 1 72 ? 9.847 1.519 -2.680 1.00 80.06 72 LEU A C 1
ATOM 554 O O . LEU A 1 72 ? 10.222 1.249 -3.821 1.00 80.06 72 LEU A O 1
ATOM 558 N N . LEU A 1 73 ? 9.924 2.758 -2.181 1.00 71.44 73 LEU A N 1
ATOM 559 C CA . LEU A 1 73 ? 10.527 3.896 -2.887 1.00 71.44 73 LEU A CA 1
ATOM 560 C C . LEU A 1 73 ? 12.036 3.712 -3.116 1.00 71.44 73 LEU A C 1
ATOM 562 O O . LEU A 1 73 ? 12.520 3.902 -4.234 1.00 71.44 73 LEU A O 1
ATOM 566 N N . GLU A 1 74 ? 12.778 3.299 -2.088 1.00 69.94 74 GLU A N 1
ATOM 567 C CA . GLU A 1 74 ? 14.218 3.030 -2.184 1.00 69.94 74 GLU A CA 1
ATOM 568 C C . GLU A 1 74 ? 14.521 1.899 -3.171 1.00 69.94 74 GLU A C 1
ATOM 570 O O . GLU A 1 74 ? 15.437 2.005 -3.990 1.00 69.94 74 GLU A O 1
ATOM 575 N N . PHE A 1 75 ? 13.716 0.835 -3.162 1.00 66.50 75 PHE A N 1
ATOM 576 C CA . PHE A 1 75 ? 13.856 -0.281 -4.094 1.00 66.50 75 PHE A CA 1
ATOM 577 C C . PHE A 1 75 ? 13.711 0.153 -5.561 1.00 66.50 75 PHE A C 1
ATOM 579 O O . PHE A 1 75 ? 14.486 -0.280 -6.420 1.00 66.50 75 PHE A O 1
ATOM 586 N N . GLN A 1 76 ? 12.760 1.042 -5.860 1.00 64.50 76 GLN A N 1
ATOM 587 C CA . GLN A 1 76 ? 12.580 1.601 -7.205 1.00 64.50 76 GLN A CA 1
ATOM 588 C C . GLN A 1 76 ? 13.743 2.530 -7.592 1.00 64.50 76 GLN A C 1
ATOM 590 O O . GLN A 1 76 ? 14.249 2.464 -8.716 1.00 64.50 76 GLN A O 1
ATOM 595 N N . PHE A 1 77 ? 14.242 3.336 -6.651 1.00 63.31 77 PHE A N 1
ATOM 596 C CA . PHE A 1 77 ? 15.404 4.198 -6.875 1.00 63.31 77 PHE A CA 1
ATOM 597 C C . PHE A 1 77 ? 16.680 3.394 -7.178 1.00 63.31 77 PHE A C 1
ATOM 599 O O . PHE A 1 77 ? 17.387 3.680 -8.149 1.00 63.31 77 PHE A O 1
ATOM 606 N N . MET A 1 78 ? 16.942 2.323 -6.422 1.00 61.94 78 MET A N 1
ATOM 607 C CA . MET A 1 78 ? 18.084 1.435 -6.662 1.00 61.94 78 MET A CA 1
ATOM 608 C C . MET A 1 78 ? 18.017 0.741 -8.028 1.00 61.94 78 MET A C 1
ATOM 610 O O . MET A 1 78 ? 19.047 0.585 -8.689 1.00 61.94 78 MET A O 1
ATOM 614 N N . LYS A 1 79 ? 16.820 0.354 -8.497 1.00 65.06 79 LYS A N 1
ATOM 615 C CA . LYS A 1 79 ? 16.642 -0.184 -9.857 1.00 65.06 79 LYS A CA 1
ATOM 616 C C . LYS A 1 79 ? 17.039 0.830 -10.929 1.00 65.06 79 LYS A C 1
ATOM 618 O O . LYS A 1 79 ? 17.725 0.455 -11.880 1.00 65.06 79 LYS A O 1
ATOM 623 N N . SER A 1 80 ? 16.661 2.095 -10.748 1.00 65.50 80 SER A N 1
ATOM 624 C CA . SER A 1 80 ? 17.014 3.183 -11.667 1.00 65.50 80 SER A CA 1
ATOM 625 C C . SER A 1 80 ? 18.534 3.399 -11.751 1.00 65.50 80 SER A C 1
ATOM 627 O O . SER A 1 80 ? 19.103 3.452 -12.846 1.00 65.50 80 SER A O 1
ATOM 629 N N . ILE A 1 81 ? 19.230 3.403 -10.606 1.00 69.31 81 ILE A N 1
ATOM 630 C CA . ILE A 1 81 ? 20.702 3.494 -10.559 1.00 69.31 81 ILE A CA 1
ATOM 631 C C . ILE A 1 81 ? 21.352 2.297 -11.257 1.00 69.31 81 ILE A C 1
ATOM 633 O O . ILE A 1 81 ? 22.249 2.477 -12.081 1.00 69.31 81 ILE A O 1
ATOM 637 N N . ARG A 1 82 ? 20.894 1.073 -10.964 1.00 68.38 82 ARG A N 1
ATOM 638 C CA . ARG A 1 82 ? 21.454 -0.147 -11.561 1.00 68.38 82 ARG A CA 1
ATOM 639 C C . ARG A 1 82 ? 21.329 -0.146 -13.082 1.00 68.38 82 ARG A C 1
ATOM 641 O O . ARG A 1 82 ? 22.271 -0.536 -13.767 1.00 68.38 82 ARG A O 1
ATOM 648 N N . TRP A 1 83 ? 20.187 0.294 -13.608 1.00 64.94 83 TRP A N 1
ATOM 649 C CA . TRP A 1 83 ? 19.984 0.411 -15.050 1.00 64.94 83 TRP A CA 1
ATOM 650 C C . TRP A 1 83 ? 20.937 1.441 -15.667 1.00 64.94 83 TRP A C 1
ATOM 652 O O . TRP A 1 83 ? 21.617 1.138 -16.645 1.00 64.94 83 TRP A O 1
ATOM 662 N N . THR A 1 84 ? 21.069 2.610 -15.036 1.00 72.38 84 THR A N 1
ATOM 663 C CA . THR A 1 84 ? 21.967 3.684 -15.491 1.00 72.38 84 THR A CA 1
ATOM 664 C C . THR A 1 84 ? 23.429 3.230 -15.524 1.00 72.38 84 THR A C 1
ATOM 666 O O . THR A 1 84 ? 24.123 3.440 -16.518 1.00 72.38 84 THR A O 1
ATOM 669 N N . LEU A 1 85 ? 23.889 2.543 -14.473 1.00 77.06 85 LEU A N 1
ATOM 670 C CA . LEU A 1 85 ? 25.237 1.972 -14.415 1.00 77.06 85 LEU A CA 1
ATOM 671 C C . LEU A 1 85 ? 25.451 0.889 -15.479 1.00 77.06 85 LEU A C 1
ATOM 673 O O . LEU A 1 85 ? 26.509 0.857 -16.097 1.00 77.06 85 LEU A O 1
ATOM 677 N N . GLY A 1 86 ? 24.457 0.031 -15.732 1.00 80.50 86 GLY A N 1
ATOM 678 C CA . GLY A 1 86 ? 24.537 -1.007 -16.766 1.00 80.50 86 GLY A CA 1
ATOM 679 C C . GLY A 1 86 ? 24.656 -0.443 -18.187 1.00 80.50 86 GLY A C 1
ATOM 680 O O . GLY A 1 86 ? 25.462 -0.928 -18.984 1.00 80.50 86 GLY A O 1
ATOM 681 N N . VAL A 1 87 ? 23.899 0.615 -18.494 1.00 77.38 87 VAL A N 1
ATOM 682 C CA . VAL A 1 87 ? 24.001 1.337 -19.774 1.00 77.38 87 VAL A CA 1
ATOM 683 C C . VAL A 1 87 ? 25.375 1.992 -19.917 1.00 77.38 87 VAL A C 1
ATOM 685 O O . VAL A 1 87 ? 26.009 1.842 -20.960 1.00 77.38 87 VAL A O 1
ATOM 688 N N . LEU A 1 88 ? 25.865 2.657 -18.864 1.00 80.38 88 LEU A N 1
ATOM 689 C CA . LEU A 1 88 ? 27.192 3.276 -18.855 1.00 80.38 88 LEU A CA 1
ATOM 690 C C . LEU A 1 88 ? 28.302 2.239 -19.088 1.00 80.38 88 LEU A C 1
ATOM 692 O O . LEU A 1 88 ? 29.197 2.472 -19.894 1.00 80.38 88 LEU A O 1
ATOM 696 N N . LEU A 1 89 ? 28.215 1.075 -18.435 1.00 76.88 89 LEU A N 1
ATOM 697 C CA . LEU A 1 89 ? 29.185 -0.011 -18.590 1.00 76.88 89 LEU A CA 1
ATOM 698 C C . LEU A 1 89 ? 29.210 -0.552 -20.026 1.00 76.88 89 LEU A C 1
ATOM 700 O O . LEU A 1 89 ? 30.275 -0.791 -20.581 1.00 76.88 89 LEU A O 1
ATOM 704 N N . THR A 1 90 ? 28.034 -0.708 -20.640 1.00 80.25 90 THR A N 1
ATOM 705 C CA . THR A 1 90 ? 27.903 -1.192 -22.024 1.00 80.25 90 THR A CA 1
ATOM 706 C C . THR A 1 90 ? 28.499 -0.191 -23.017 1.00 80.25 90 THR A C 1
ATOM 708 O O . THR A 1 90 ? 29.181 -0.586 -23.962 1.00 80.25 90 THR A O 1
ATOM 711 N N . PHE A 1 91 ? 28.288 1.108 -22.785 1.00 78.12 91 PHE A N 1
ATOM 712 C CA . PHE A 1 91 ? 28.908 2.176 -23.569 1.00 78.12 91 PHE A CA 1
ATOM 713 C C . PHE A 1 91 ? 30.434 2.177 -23.443 1.00 78.12 91 PHE A C 1
ATOM 715 O O . PHE A 1 91 ? 31.114 2.301 -24.454 1.00 78.12 91 PHE A O 1
ATOM 722 N N . LEU A 1 92 ? 30.964 2.010 -22.228 1.00 76.69 92 LEU A N 1
ATOM 723 C CA . LEU A 1 92 ? 32.409 1.959 -21.985 1.00 76.69 92 LEU A CA 1
ATOM 724 C C . LEU A 1 92 ? 33.066 0.761 -22.684 1.00 76.69 92 LEU A C 1
ATOM 726 O O . LEU A 1 92 ? 34.083 0.943 -23.337 1.00 76.69 92 LEU A O 1
ATOM 730 N N . ILE A 1 93 ? 32.452 -0.425 -22.624 1.00 81.62 93 ILE A N 1
ATOM 731 C CA . ILE A 1 93 ? 32.951 -1.628 -23.317 1.00 81.62 93 ILE A CA 1
ATOM 732 C C . ILE A 1 93 ? 32.903 -1.468 -24.846 1.00 81.62 93 ILE A C 1
ATOM 734 O O . ILE A 1 93 ? 33.725 -2.038 -25.546 1.00 81.62 93 ILE A O 1
ATOM 738 N N . SER A 1 94 ? 31.951 -0.698 -25.382 1.00 77.94 94 SER A N 1
ATOM 739 C CA . SER A 1 94 ? 31.822 -0.476 -26.834 1.00 77.94 94 SER A CA 1
ATOM 740 C C . SER A 1 94 ? 32.803 0.568 -27.390 1.00 77.94 94 SER A C 1
ATOM 742 O O . SER A 1 94 ? 32.820 0.798 -28.599 1.00 77.94 94 SER A O 1
ATOM 744 N N . LEU A 1 95 ? 33.548 1.256 -26.518 1.00 77.06 95 LEU A N 1
ATOM 745 C CA . LEU A 1 95 ? 34.556 2.262 -26.872 1.00 77.06 95 LEU A CA 1
ATOM 746 C C . LEU A 1 95 ? 35.994 1.706 -26.836 1.00 77.06 95 LEU A C 1
ATOM 748 O O . LEU A 1 95 ? 36.914 2.432 -27.216 1.00 77.06 95 LEU A O 1
ATOM 752 N N . GLU A 1 96 ? 36.172 0.457 -26.394 1.00 62.78 96 GLU A N 1
ATOM 753 C CA . GLU A 1 96 ? 37.411 -0.336 -26.490 1.00 62.78 96 GLU A CA 1
ATOM 754 C C . GLU A 1 96 ? 37.377 -1.259 -27.719 1.00 62.78 96 GLU A C 1
ATOM 756 O O . GLU A 1 96 ? 38.450 -1.432 -28.342 1.00 62.78 96 GLU A O 1
#

Foldseek 3Di:
DDEAEDALCLLQCCVVVPPPCNVVSVVVVVCLVVVVHHYDYDPVRLVVNLVVCVVVVNNVCSVVSSVVVVVSNVVNVVVVVVVVVVVVVVVVVVVD